Protein AF-A0A1E5NHT6-F1 (afdb_monomer_lite)

Radius of gyration: 25.32 Å; chains: 1; bounding box: 54×40×73 Å

Sequence (161 aa):
MKVTFDTALKGGLAKSGVYVYTAEDIGNFLIGNGLKQSDIYEKSAYKVSVAAVLGITANSDIVTLYVEPSLGYTANYDGKLSARATGVPTDPKVIHSLAWGAYTELYIRPTQDLEWYFEMDVNNGGTKQGYTDANDNFIGSGIPVYFETTTGITWYLPAFN

pLDDT: mean 70.21, std 15.38, range [33.72, 91.5]

Organism: NCBI:txid1287055

Foldseek 3Di:
DDKDKWWFDFWDDDDPPDTATVVGDPDDFDFDPPDGPVLFAPFIWMKIKDKDWDWDWDDDPFKIKIKIKMKMKMWTFRGWTDCSRVVDTDGDDIDIDIDIWMDMDMFGPPDVFKGKDWDKDAQPQPDPQADADPVRHGPTRPPRMDTDPDIDMGGHDDDDD

Structure (mmCIF, N/CA/C/O backbone):
data_AF-A0A1E5NHT6-F1
#
_entry.id   AF-A0A1E5NHT6-F1
#
loop_
_atom_site.group_PDB
_atom_site.id
_atom_site.type_symbol
_atom_site.label_atom_id
_atom_site.label_alt_id
_atom_site.label_comp_id
_atom_site.label_asym_id
_atom_site.label_entity_id
_atom_site.label_seq_id
_atom_site.pdbx_PDB_ins_code
_atom_site.Cartn_x
_atom_site.Cartn_y
_atom_site.Cartn_z
_atom_site.occupancy
_atom_site.B_iso_or_equiv
_atom_site.auth_seq_id
_atom_site.auth_comp_id
_atom_site.auth_asym_id
_atom_site.auth_atom_id
_atom_site.pdbx_PDB_model_num
ATOM 1 N N . MET A 1 1 ? 7.548 -7.330 5.738 1.00 74.00 1 MET A N 1
ATOM 2 C CA . MET A 1 1 ? 8.204 -6.580 4.641 1.00 74.00 1 MET A CA 1
ATOM 3 C C . MET A 1 1 ? 7.795 -7.212 3.325 1.00 74.00 1 MET A C 1
ATOM 5 O O . MET A 1 1 ? 7.949 -8.419 3.188 1.00 74.00 1 MET A O 1
ATOM 9 N N . LYS A 1 2 ? 7.248 -6.427 2.394 1.00 77.62 2 LYS A N 1
ATOM 10 C CA . LYS A 1 2 ? 6.887 -6.888 1.047 1.00 77.62 2 LYS A CA 1
ATOM 11 C C . LYS A 1 2 ? 7.841 -6.253 0.040 1.00 77.62 2 LYS A C 1
ATOM 13 O O . LYS A 1 2 ? 8.094 -5.055 0.125 1.00 77.62 2 LYS A O 1
ATOM 18 N N . VAL A 1 3 ? 8.374 -7.053 -0.878 1.00 82.19 3 VAL A N 1
ATOM 19 C CA . VAL A 1 3 ? 9.252 -6.594 -1.961 1.00 82.19 3 VAL A CA 1
ATOM 20 C C . VAL A 1 3 ? 8.695 -7.116 -3.275 1.00 82.19 3 VAL A C 1
ATOM 22 O O . VAL A 1 3 ? 8.370 -8.298 -3.371 1.00 82.19 3 VAL A O 1
ATOM 25 N N . THR A 1 4 ? 8.611 -6.241 -4.270 1.00 79.19 4 THR A N 1
ATOM 26 C CA . THR A 1 4 ? 8.261 -6.590 -5.646 1.00 79.19 4 THR A CA 1
ATOM 27 C C . THR A 1 4 ? 9.354 -6.073 -6.571 1.00 79.19 4 THR A C 1
ATOM 29 O O . THR A 1 4 ? 9.856 -4.961 -6.391 1.00 79.19 4 THR A O 1
ATOM 32 N N . PHE A 1 5 ? 9.732 -6.895 -7.544 1.00 76.56 5 PHE A N 1
ATOM 33 C CA . PHE A 1 5 ? 10.695 -6.547 -8.575 1.00 76.56 5 PHE A CA 1
ATOM 34 C C . PHE A 1 5 ? 10.136 -6.967 -9.927 1.00 76.56 5 PHE A C 1
ATOM 36 O O . PHE A 1 5 ? 9.972 -8.160 -10.180 1.00 76.56 5 PHE A O 1
ATOM 43 N N . ASP A 1 6 ? 9.894 -5.98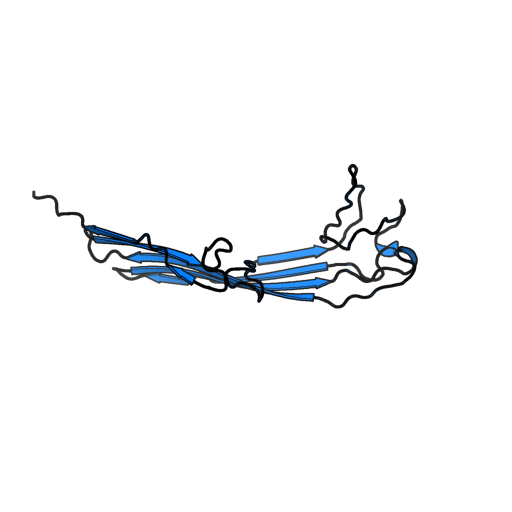6 -10.786 1.00 72.81 6 ASP A N 1
ATOM 44 C CA . ASP A 1 6 ? 9.426 -6.198 -12.146 1.00 72.81 6 ASP A CA 1
ATOM 45 C C . ASP A 1 6 ? 10.500 -5.720 -13.124 1.00 72.81 6 ASP A C 1
ATOM 47 O O . ASP A 1 6 ? 11.071 -4.637 -12.975 1.00 72.81 6 ASP A O 1
ATOM 51 N N . THR A 1 7 ? 10.781 -6.526 -14.145 1.00 68.00 7 THR A N 1
ATOM 52 C CA . THR A 1 7 ? 11.697 -6.165 -15.230 1.00 68.00 7 THR A CA 1
ATOM 53 C C . THR A 1 7 ? 11.154 -6.660 -16.561 1.00 68.00 7 THR A C 1
ATOM 55 O O . THR A 1 7 ? 10.433 -7.657 -16.621 1.00 68.00 7 THR A O 1
ATOM 58 N N . ALA A 1 8 ? 11.492 -5.966 -17.644 1.00 61.47 8 ALA A N 1
ATOM 59 C CA . ALA A 1 8 ? 11.104 -6.399 -18.979 1.00 61.47 8 ALA A CA 1
ATOM 60 C C . ALA A 1 8 ? 11.774 -7.746 -19.319 1.00 61.47 8 ALA A C 1
ATOM 62 O O . ALA A 1 8 ? 12.976 -7.898 -19.107 1.00 61.47 8 ALA A O 1
ATOM 63 N N . LEU A 1 9 ? 11.018 -8.712 -19.862 1.00 56.00 9 LEU A N 1
ATOM 64 C CA . LEU A 1 9 ? 11.556 -10.036 -20.228 1.00 56.00 9 LEU A CA 1
ATOM 65 C C . LEU A 1 9 ? 11.502 -10.357 -21.732 1.00 56.00 9 LEU A C 1
ATOM 67 O O . LEU A 1 9 ? 12.391 -11.058 -22.200 1.00 56.00 9 LEU A O 1
ATOM 71 N N . LYS A 1 10 ? 10.523 -9.847 -22.501 1.00 49.06 10 LYS A N 1
ATOM 72 C CA . LYS A 1 10 ? 10.428 -9.856 -23.988 1.00 49.06 10 LYS A CA 1
ATOM 73 C C . LYS A 1 10 ? 9.037 -9.340 -24.393 1.00 49.06 10 LYS A C 1
ATOM 75 O O . LYS A 1 10 ? 8.054 -9.761 -23.796 1.00 49.06 10 LYS A O 1
ATOM 80 N N . GLY A 1 11 ? 8.935 -8.462 -25.394 1.00 39.97 11 GLY A N 1
ATOM 81 C CA . GLY A 1 11 ? 7.645 -7.954 -25.892 1.00 39.97 11 GLY A CA 1
ATOM 82 C C . GLY A 1 11 ? 6.872 -9.000 -26.710 1.00 39.97 11 GLY A C 1
ATOM 83 O O . GLY A 1 11 ? 7.462 -9.683 -27.550 1.00 39.97 11 GLY A O 1
ATOM 84 N N . GLY A 1 12 ? 5.565 -9.134 -26.464 1.00 35.16 12 GLY A N 1
ATOM 85 C CA . GLY A 1 12 ? 4.635 -9.994 -27.207 1.00 35.16 12 GLY A CA 1
ATOM 86 C C . GLY A 1 12 ? 3.450 -9.204 -27.782 1.00 35.16 12 GLY A C 1
ATOM 87 O O . GLY A 1 12 ? 3.091 -8.155 -27.257 1.00 35.16 12 GLY A O 1
ATOM 88 N N . LEU A 1 13 ? 2.879 -9.694 -28.891 1.00 33.72 13 LEU A N 1
ATOM 89 C CA . LEU A 1 13 ? 1.821 -9.045 -29.684 1.00 33.72 13 LEU A CA 1
ATOM 90 C C . LEU A 1 13 ? 0.552 -8.729 -28.880 1.00 33.72 13 LEU A C 1
ATOM 92 O O . LEU A 1 13 ? 0.051 -9.596 -28.167 1.00 33.72 13 LEU A O 1
ATOM 96 N N . ALA A 1 14 ? -0.072 -7.584 -29.162 1.00 37.97 14 ALA A N 1
ATOM 97 C CA . ALA A 1 14 ? -1.470 -7.353 -28.827 1.00 37.97 14 ALA A CA 1
ATOM 98 C C . ALA A 1 14 ? -2.322 -7.174 -30.089 1.00 37.97 14 ALA A C 1
ATOM 100 O O . ALA A 1 14 ? -2.171 -6.220 -30.856 1.00 37.97 14 ALA A O 1
ATOM 101 N N . LYS A 1 15 ? -3.238 -8.120 -30.313 1.00 34.12 15 LYS A N 1
ATOM 102 C CA . LYS A 1 15 ? -4.343 -7.961 -31.264 1.00 34.12 15 LYS A CA 1
ATOM 103 C C . LYS A 1 15 ? -5.469 -7.184 -30.583 1.00 34.12 15 LYS A C 1
ATOM 105 O O . LYS A 1 15 ? -5.753 -7.411 -29.416 1.00 34.12 15 LYS A O 1
ATOM 110 N N . SER A 1 16 ? -6.120 -6.315 -31.354 1.00 36.66 16 SER A N 1
ATOM 111 C CA . SER A 1 16 ? -6.995 -5.231 -30.882 1.00 36.66 16 SER A CA 1
ATOM 112 C C . SER A 1 16 ? -6.248 -4.032 -30.276 1.00 36.66 16 SER A C 1
ATOM 114 O O . SER A 1 16 ? -6.678 -3.439 -29.295 1.00 36.66 16 SER A O 1
ATOM 116 N N . GLY A 1 17 ? -5.142 -3.648 -30.923 1.00 35.09 17 GLY A N 1
ATOM 117 C CA . GLY A 1 17 ? -4.723 -2.245 -31.039 1.00 35.09 17 GLY A CA 1
ATOM 118 C C . GLY A 1 17 ? -3.913 -1.623 -29.898 1.00 35.09 17 GLY A C 1
ATOM 119 O O . GLY A 1 17 ? -3.547 -0.463 -30.039 1.00 35.09 17 GLY A O 1
ATOM 120 N N . VAL A 1 18 ? -3.601 -2.346 -28.816 1.00 34.78 18 VAL A N 1
ATOM 121 C CA . VAL A 1 18 ? -2.882 -1.804 -27.640 1.00 34.78 18 VAL A CA 1
ATOM 122 C C . VAL A 1 18 ? -1.770 -2.755 -27.194 1.00 34.78 18 VAL A C 1
ATOM 124 O O . VAL A 1 18 ? -2.069 -3.789 -26.613 1.00 34.78 18 VAL A O 1
ATOM 127 N N . TYR A 1 19 ? -0.497 -2.426 -27.437 1.00 35.22 19 TYR A N 1
ATOM 128 C CA . TYR A 1 19 ? 0.651 -3.227 -26.977 1.00 35.22 19 TYR A CA 1
ATOM 129 C C . TYR A 1 19 ? 1.008 -2.887 -25.520 1.00 35.22 19 TYR A C 1
ATOM 131 O O . TYR A 1 19 ? 1.333 -1.742 -25.228 1.00 35.22 19 TYR A O 1
ATOM 139 N N . VAL A 1 20 ? 0.978 -3.876 -24.617 1.00 36.25 20 VAL A N 1
ATOM 140 C CA . VAL A 1 20 ? 1.332 -3.721 -23.192 1.00 36.25 20 VAL A CA 1
ATOM 141 C C . VAL A 1 20 ? 2.722 -4.301 -22.936 1.00 36.25 20 VAL A C 1
ATOM 143 O O . VAL A 1 20 ? 2.978 -5.478 -23.198 1.00 36.25 20 VAL A O 1
ATOM 146 N N . TYR A 1 21 ? 3.614 -3.471 -22.399 1.00 41.19 21 TYR A N 1
ATOM 147 C CA . TYR A 1 21 ? 4.838 -3.906 -21.734 1.00 41.19 21 TYR A CA 1
ATOM 148 C C . TYR A 1 21 ? 4.486 -4.234 -20.279 1.00 41.19 21 TYR A C 1
ATOM 150 O O . TYR A 1 21 ? 3.774 -3.483 -19.626 1.00 41.19 21 TYR A O 1
ATOM 158 N N . THR A 1 22 ? 4.982 -5.342 -19.745 1.00 41.31 22 THR A N 1
ATOM 159 C CA . THR A 1 22 ? 5.164 -5.491 -18.295 1.00 41.31 22 THR A CA 1
ATOM 160 C C . THR A 1 22 ? 6.670 -5.297 -18.078 1.00 41.31 22 THR A C 1
ATOM 162 O O . THR A 1 22 ? 7.433 -6.212 -18.380 1.00 41.31 22 THR A O 1
ATOM 165 N N . ALA A 1 23 ? 7.253 -4.148 -17.727 1.00 37.09 23 ALA A N 1
ATOM 166 C CA . ALA A 1 23 ? 6.819 -2.952 -17.004 1.00 37.09 23 ALA A CA 1
ATOM 167 C C . ALA A 1 23 ? 5.822 -2.038 -17.731 1.00 37.09 23 ALA A C 1
ATOM 169 O O . ALA A 1 23 ? 6.059 -1.653 -18.871 1.00 37.09 23 ALA A O 1
ATOM 170 N N . GLU A 1 24 ? 4.722 -1.714 -17.051 1.00 35.97 24 GLU A N 1
ATOM 171 C CA . GLU A 1 24 ? 3.610 -0.918 -17.573 1.00 35.97 24 GLU A CA 1
ATOM 172 C C . GLU A 1 24 ? 4.075 0.409 -18.190 1.00 35.97 24 GLU A C 1
ATOM 174 O O . GLU A 1 24 ? 4.660 1.254 -17.520 1.00 35.97 24 GLU A O 1
ATOM 179 N N . ASP A 1 25 ? 3.739 0.548 -19.472 1.00 37.47 25 ASP A N 1
ATOM 180 C CA . ASP A 1 25 ? 3.600 1.789 -20.235 1.00 37.47 25 ASP A CA 1
ATOM 181 C C . ASP A 1 25 ? 4.869 2.619 -20.505 1.00 37.47 25 ASP A C 1
ATOM 183 O O . ASP A 1 25 ? 5.049 3.741 -20.038 1.00 37.47 25 ASP A O 1
ATOM 187 N N . ILE A 1 26 ? 5.725 2.094 -21.385 1.00 40.22 26 ILE A N 1
ATOM 188 C CA . ILE A 1 26 ? 6.665 2.925 -22.145 1.00 40.22 26 ILE A CA 1
ATOM 189 C C . ILE A 1 26 ? 5.959 3.232 -23.465 1.00 40.22 26 ILE A C 1
ATOM 191 O O . ILE A 1 26 ? 5.890 2.386 -24.358 1.00 40.22 26 ILE A O 1
ATOM 195 N N . GLY A 1 27 ? 5.323 4.402 -23.506 1.00 41.38 27 GLY A N 1
ATOM 196 C CA . GLY A 1 27 ? 4.218 4.721 -24.409 1.00 41.38 27 GLY A CA 1
ATOM 197 C C . GLY A 1 27 ? 4.382 4.330 -25.884 1.00 41.38 27 GLY A C 1
ATOM 198 O O . GLY A 1 27 ? 5.455 4.437 -26.462 1.00 41.38 27 GLY A O 1
ATOM 199 N N . ASN A 1 28 ? 3.267 3.896 -26.487 1.00 42.62 28 ASN A N 1
ATOM 200 C CA . ASN A 1 28 ? 2.928 3.807 -27.921 1.00 42.62 28 ASN A CA 1
ATOM 201 C C . ASN A 1 28 ? 4.061 3.684 -28.971 1.00 42.62 28 ASN A C 1
ATOM 203 O O . ASN A 1 28 ? 3.970 4.255 -30.059 1.00 42.62 28 ASN A O 1
ATOM 207 N N . PHE A 1 29 ? 5.104 2.897 -28.712 1.00 49.91 29 PHE A N 1
ATOM 208 C CA . PHE A 1 29 ? 6.153 2.635 -29.696 1.00 49.91 29 PHE A CA 1
ATOM 209 C C . PHE A 1 29 ? 5.932 1.287 -30.403 1.00 49.91 29 PHE A C 1
ATOM 211 O O . PHE A 1 29 ? 5.884 0.235 -29.761 1.00 49.91 29 PHE A O 1
ATOM 218 N N . LEU A 1 30 ? 5.789 1.309 -31.735 1.00 49.53 30 LEU A N 1
ATOM 219 C CA . LEU A 1 30 ? 5.655 0.111 -32.575 1.00 49.53 30 LEU A CA 1
ATOM 220 C C . LEU A 1 30 ? 7.037 -0.518 -32.808 1.00 49.53 30 LEU A C 1
ATOM 222 O O . LEU A 1 30 ? 7.860 0.025 -33.541 1.00 49.53 30 LEU A O 1
ATOM 226 N N . ILE A 1 31 ? 7.290 -1.679 -32.205 1.00 55.84 31 ILE A N 1
ATOM 227 C CA . ILE A 1 31 ? 8.569 -2.393 -32.326 1.00 55.84 31 ILE A CA 1
ATOM 228 C C . ILE A 1 31 ? 8.515 -3.393 -33.491 1.00 55.84 31 ILE A C 1
ATOM 230 O O . ILE A 1 31 ? 7.576 -4.180 -33.614 1.00 55.84 31 ILE A O 1
ATOM 234 N N . GLY A 1 32 ? 9.546 -3.381 -34.345 1.00 51.16 32 GLY A N 1
ATOM 235 C CA . GLY A 1 32 ? 9.689 -4.314 -35.465 1.00 51.16 32 GLY A CA 1
ATOM 236 C C . GLY A 1 32 ? 9.745 -5.782 -35.020 1.00 51.16 32 GLY A C 1
ATOM 237 O O . GLY A 1 32 ? 10.414 -6.134 -34.046 1.00 51.16 32 GLY A O 1
ATOM 238 N N . ASN A 1 33 ? 9.047 -6.655 -35.748 1.00 46.81 33 ASN A N 1
ATOM 239 C CA . ASN A 1 33 ? 8.964 -8.079 -35.429 1.00 46.81 33 ASN A CA 1
ATOM 240 C C . ASN A 1 33 ? 10.359 -8.741 -35.515 1.00 46.81 33 ASN A C 1
ATOM 242 O O . ASN A 1 33 ? 11.035 -8.620 -36.536 1.00 46.81 33 ASN A O 1
ATOM 246 N N . GLY A 1 34 ? 10.792 -9.429 -34.450 1.00 53.56 34 GLY A N 1
ATOM 247 C CA . GLY A 1 34 ? 12.086 -10.132 -34.385 1.00 53.56 34 GLY A CA 1
ATOM 248 C C . GLY A 1 34 ? 13.201 -9.450 -33.578 1.00 53.56 34 GLY A C 1
ATOM 249 O O . GLY A 1 34 ? 14.278 -10.032 -33.449 1.00 53.56 34 GLY A O 1
ATOM 250 N N . LEU A 1 35 ? 12.963 -8.269 -33.000 1.00 59.72 35 LEU A N 1
ATOM 251 C CA . LEU A 1 35 ? 13.924 -7.607 -32.109 1.00 59.72 35 LEU A CA 1
ATOM 252 C C . LEU A 1 35 ? 13.971 -8.295 -30.732 1.00 59.72 35 LEU A C 1
ATOM 254 O O . LEU A 1 35 ? 12.941 -8.562 -30.109 1.00 59.72 35 LEU A O 1
ATOM 258 N N . LYS A 1 36 ? 15.179 -8.608 -30.251 1.00 62.41 36 LYS A N 1
ATOM 259 C CA . LYS A 1 36 ? 15.424 -9.105 -28.889 1.00 62.41 36 LYS A CA 1
ATOM 260 C C . LYS A 1 36 ? 15.418 -7.936 -27.905 1.00 62.41 36 LYS A C 1
ATOM 262 O O . LYS A 1 36 ? 15.611 -6.790 -28.294 1.00 62.41 36 LYS A O 1
ATOM 267 N N . GLN A 1 37 ? 15.281 -8.215 -26.609 1.00 62.97 37 GLN A N 1
ATOM 268 C CA . GLN A 1 37 ? 15.372 -7.176 -25.574 1.00 62.97 37 GLN A CA 1
ATOM 269 C C . GLN A 1 37 ? 16.663 -6.352 -25.682 1.00 62.97 37 GLN A C 1
ATOM 271 O O . GLN A 1 37 ? 16.599 -5.137 -25.574 1.00 62.97 37 GLN A O 1
ATOM 276 N N . SER A 1 38 ? 17.800 -6.989 -25.978 1.00 65.69 38 SER A N 1
ATOM 277 C CA . SER A 1 38 ? 19.089 -6.321 -26.214 1.00 65.69 38 SER A CA 1
ATOM 278 C C . SER A 1 38 ? 19.124 -5.449 -27.473 1.00 65.69 38 SER A C 1
ATOM 280 O O . SER A 1 38 ? 20.003 -4.607 -27.610 1.00 65.69 38 SER A O 1
ATOM 282 N N . ASP A 1 39 ? 18.206 -5.667 -28.418 1.00 68.38 39 ASP A N 1
ATOM 283 C CA . ASP A 1 39 ? 18.046 -4.802 -29.586 1.00 68.38 39 ASP A CA 1
ATOM 284 C C . ASP A 1 39 ? 17.163 -3.583 -29.263 1.00 68.38 39 ASP A C 1
ATOM 286 O O . ASP A 1 39 ? 17.243 -2.580 -29.968 1.00 68.38 39 ASP A O 1
ATOM 290 N N . ILE A 1 40 ? 16.337 -3.659 -28.211 1.00 69.44 40 ILE A N 1
ATOM 291 C CA . ILE A 1 40 ? 15.374 -2.622 -27.806 1.00 69.44 40 ILE A CA 1
ATOM 292 C C . ILE A 1 40 ? 15.955 -1.728 -26.706 1.00 69.44 40 ILE A C 1
ATOM 294 O O . ILE A 1 40 ? 15.867 -0.508 -26.793 1.00 69.44 40 ILE A O 1
ATOM 298 N N . TYR A 1 41 ? 16.577 -2.336 -25.697 1.00 70.88 41 TYR A N 1
ATOM 299 C CA . TYR A 1 41 ? 17.141 -1.666 -24.535 1.00 70.88 41 TYR A CA 1
ATOM 300 C C . TYR A 1 41 ? 18.658 -1.836 -24.491 1.00 70.88 41 TYR A C 1
ATOM 302 O O . TYR A 1 41 ? 19.167 -2.955 -24.463 1.00 70.88 41 TYR A O 1
ATOM 310 N N . GLU A 1 42 ? 19.372 -0.716 -24.391 1.00 77.69 42 GLU A N 1
ATOM 311 C CA . GLU A 1 42 ? 20.769 -0.704 -23.941 1.00 77.69 42 GLU A CA 1
ATOM 312 C C . GLU A 1 42 ? 20.856 -0.948 -22.429 1.00 77.69 42 GLU A C 1
ATOM 314 O O . GLU A 1 42 ? 21.815 -1.541 -21.937 1.00 77.69 42 GLU A O 1
ATOM 319 N N . LYS A 1 43 ? 19.823 -0.522 -21.690 1.00 78.94 43 LYS A N 1
ATOM 320 C CA . LYS A 1 43 ? 19.636 -0.813 -20.267 1.00 78.94 43 LYS A CA 1
ATOM 321 C C . LYS A 1 43 ? 18.168 -1.120 -20.003 1.00 78.94 43 LYS A C 1
ATOM 323 O O . LYS A 1 43 ? 17.307 -0.309 -20.332 1.00 78.94 43 LYS A O 1
ATOM 328 N N . SER A 1 44 ? 17.883 -2.279 -19.418 1.00 76.56 44 SER A N 1
ATOM 329 C CA . SER A 1 44 ? 16.509 -2.742 -19.207 1.00 76.56 44 SER A CA 1
ATOM 330 C C . SER A 1 44 ? 15.723 -1.856 -18.244 1.00 76.56 44 SER A C 1
ATOM 332 O O . SER A 1 44 ? 16.259 -1.388 -17.236 1.00 76.56 44 SER A O 1
ATOM 334 N N . ALA A 1 45 ? 14.435 -1.693 -18.543 1.00 76.44 45 ALA A N 1
ATOM 335 C CA . ALA A 1 45 ? 13.470 -1.112 -17.625 1.00 76.44 45 ALA A CA 1
ATOM 336 C C . ALA A 1 45 ? 13.291 -1.989 -16.375 1.00 76.44 45 ALA A C 1
ATOM 338 O O . ALA A 1 45 ? 13.363 -3.227 -16.444 1.00 76.44 45 ALA A O 1
ATOM 339 N N . TYR A 1 46 ? 13.051 -1.345 -15.237 1.00 74.75 46 TYR A N 1
ATOM 340 C CA . TYR A 1 46 ? 12.746 -2.014 -13.980 1.00 74.75 46 TYR A CA 1
ATOM 341 C C . TYR A 1 46 ? 11.838 -1.167 -13.092 1.00 74.75 46 TYR A C 1
ATOM 343 O O . TYR A 1 46 ? 11.918 0.060 -13.079 1.00 74.75 46 TYR A O 1
ATOM 351 N N . LYS A 1 47 ? 11.055 -1.850 -12.262 1.00 82.44 47 LYS A N 1
ATOM 352 C CA . LYS A 1 47 ? 10.299 -1.266 -11.159 1.00 82.44 47 LYS A CA 1
ATOM 353 C C . LYS A 1 47 ? 10.601 -2.063 -9.901 1.00 82.44 47 LYS A C 1
ATOM 355 O O . LYS A 1 47 ? 10.389 -3.273 -9.856 1.00 82.44 47 LYS A O 1
ATOM 360 N N . VAL A 1 48 ? 11.133 -1.388 -8.889 1.00 81.75 48 VAL A N 1
ATOM 361 C CA . VAL A 1 48 ? 11.407 -1.989 -7.580 1.00 81.75 48 VAL A CA 1
ATOM 362 C C . VAL A 1 48 ? 10.546 -1.297 -6.550 1.00 81.75 48 VAL A C 1
ATOM 364 O O . VAL A 1 48 ? 10.651 -0.083 -6.383 1.00 81.75 48 VAL A O 1
ATOM 367 N N . SER A 1 49 ? 9.734 -2.070 -5.841 1.00 84.81 49 SER A N 1
ATOM 368 C CA . SER A 1 49 ? 8.892 -1.574 -4.759 1.00 84.81 49 SER A CA 1
ATOM 369 C C . SER A 1 49 ? 9.196 -2.330 -3.474 1.00 84.81 49 SER A C 1
ATOM 371 O O . SER A 1 49 ? 9.254 -3.559 -3.457 1.00 84.81 49 SER A O 1
ATOM 373 N N . VAL A 1 50 ? 9.361 -1.595 -2.379 1.00 89.56 50 VAL A N 1
ATOM 374 C CA . VAL A 1 50 ? 9.489 -2.142 -1.027 1.00 89.56 50 VAL A CA 1
ATOM 375 C C . VAL A 1 50 ? 8.447 -1.496 -0.134 1.00 89.56 50 VAL A C 1
ATOM 377 O O . VAL A 1 50 ? 8.229 -0.294 -0.216 1.00 89.56 50 VAL A O 1
ATOM 380 N N . ALA A 1 51 ? 7.811 -2.287 0.722 1.00 88.50 51 ALA A N 1
ATOM 381 C CA . ALA A 1 51 ? 6.914 -1.794 1.752 1.00 88.50 51 ALA A CA 1
ATOM 382 C C . ALA A 1 51 ? 7.249 -2.418 3.109 1.00 88.50 51 ALA A C 1
ATOM 384 O O . ALA A 1 51 ? 7.339 -3.647 3.261 1.00 88.50 51 ALA A O 1
ATOM 385 N N . ALA A 1 52 ? 7.420 -1.553 4.102 1.00 88.50 52 ALA A N 1
ATOM 386 C CA . ALA A 1 52 ? 7.424 -1.913 5.507 1.00 88.50 52 ALA A CA 1
ATOM 387 C C . ALA A 1 52 ? 5.995 -1.784 6.037 1.00 88.50 52 ALA A C 1
ATOM 389 O O . ALA A 1 52 ? 5.335 -0.783 5.786 1.00 88.50 52 ALA A O 1
ATOM 390 N N . VAL A 1 53 ? 5.533 -2.807 6.749 1.00 88.06 53 VAL A N 1
ATOM 391 C CA . VAL A 1 53 ? 4.253 -2.824 7.464 1.00 88.06 53 VAL A CA 1
ATOM 392 C C . VAL A 1 53 ? 4.577 -3.295 8.870 1.00 88.06 53 VAL A C 1
ATOM 394 O O . VAL A 1 53 ? 5.331 -4.263 9.020 1.00 88.06 53 VAL A O 1
ATOM 397 N N . LEU A 1 54 ? 4.064 -2.596 9.873 1.00 86.56 54 LEU A N 1
ATOM 398 C CA . LEU A 1 54 ? 4.286 -2.913 11.275 1.00 86.56 54 LEU A CA 1
ATOM 399 C C . LEU A 1 54 ? 2.935 -3.126 11.946 1.00 86.56 54 LEU A C 1
ATOM 401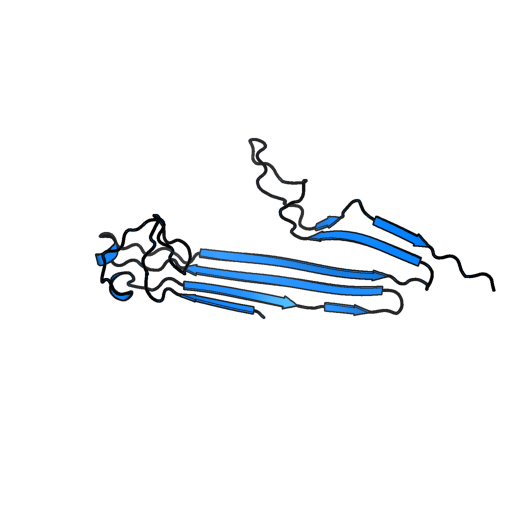 O O . LEU A 1 54 ? 2.193 -2.170 12.091 1.00 86.56 54 LEU A O 1
ATOM 405 N N . GLY A 1 55 ? 2.641 -4.351 12.377 1.00 87.88 55 GLY A N 1
ATOM 406 C CA . GLY A 1 55 ? 1.496 -4.617 13.245 1.00 87.88 55 GLY A CA 1
ATOM 407 C C . GLY A 1 55 ? 1.849 -4.271 14.689 1.00 87.88 55 GLY A C 1
ATOM 408 O O . GLY A 1 55 ? 2.811 -4.812 15.237 1.00 87.88 55 GLY A O 1
ATOM 409 N N . ILE A 1 56 ? 1.093 -3.366 15.300 1.00 87.94 56 ILE A N 1
ATOM 410 C CA . ILE A 1 56 ? 1.219 -2.989 16.709 1.00 87.94 56 ILE A CA 1
ATOM 411 C C . ILE A 1 56 ? -0.101 -3.325 17.384 1.00 87.94 56 ILE A C 1
ATOM 413 O O . ILE A 1 56 ? -1.164 -2.919 16.924 1.00 87.94 56 ILE A O 1
ATOM 417 N N . THR A 1 57 ? -0.039 -4.049 18.496 1.00 90.50 57 THR A N 1
ATOM 418 C CA . THR A 1 57 ? -1.219 -4.346 19.307 1.00 90.50 57 THR A CA 1
ATOM 419 C C . THR A 1 57 ? -0.989 -3.883 20.734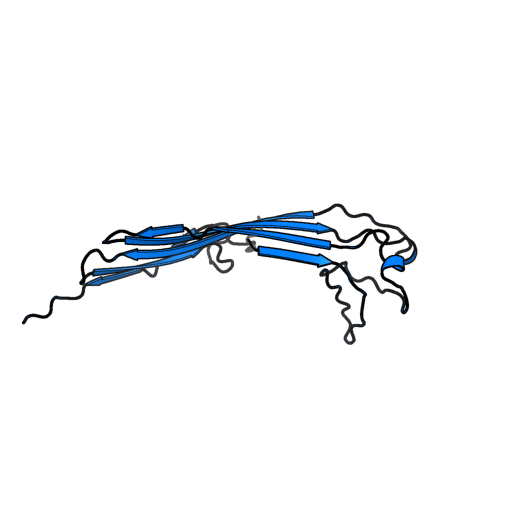 1.00 90.50 57 THR A C 1
ATOM 421 O O . THR A 1 57 ? 0.027 -4.217 21.343 1.00 90.50 57 THR A O 1
ATOM 424 N N . ALA A 1 58 ? -1.943 -3.141 21.278 1.00 87.56 58 ALA A N 1
ATOM 425 C CA . ALA A 1 58 ? -2.013 -2.794 22.686 1.00 87.56 58 ALA A CA 1
ATOM 426 C C . ALA A 1 58 ? -3.299 -3.381 23.267 1.00 87.56 58 ALA A C 1
ATOM 428 O O . ALA A 1 58 ? -4.369 -3.233 22.688 1.00 87.56 58 ALA A O 1
ATOM 429 N N . ASN A 1 59 ? -3.194 -4.061 24.406 1.00 87.19 59 ASN A N 1
ATOM 430 C CA . ASN A 1 59 ? -4.334 -4.672 25.080 1.00 87.19 59 ASN A CA 1
ATOM 431 C C . ASN A 1 59 ? -4.357 -4.255 26.547 1.00 87.19 59 ASN A C 1
ATOM 433 O O . ASN A 1 59 ? -3.321 -4.201 27.207 1.00 87.19 59 ASN A O 1
ATOM 437 N N . SER A 1 60 ? -5.558 -4.017 27.044 1.00 85.69 60 SER A N 1
ATOM 438 C CA . SER A 1 60 ? -5.910 -3.902 28.452 1.00 85.69 60 SER A CA 1
ATOM 439 C C . SER A 1 60 ? -7.231 -4.634 28.684 1.00 85.69 60 SER A C 1
ATOM 441 O O . SER A 1 60 ? -7.885 -5.053 27.728 1.00 85.69 60 SER A O 1
ATOM 443 N N . ASP A 1 61 ? -7.654 -4.735 29.940 1.00 82.31 61 ASP A N 1
ATOM 444 C CA . ASP A 1 61 ? -8.925 -5.372 30.309 1.00 82.31 61 ASP A CA 1
ATOM 445 C C . ASP A 1 61 ? -10.146 -4.697 29.658 1.00 82.31 61 ASP A C 1
ATOM 447 O O . ASP A 1 61 ? -11.189 -5.323 29.492 1.00 82.31 61 ASP A O 1
ATOM 451 N N . ILE A 1 62 ? -10.005 -3.428 29.262 1.00 82.75 62 ILE A N 1
ATOM 452 C CA . ILE A 1 62 ? -11.083 -2.603 28.708 1.00 82.75 62 ILE A CA 1
ATOM 453 C C . ILE A 1 62 ? -10.853 -2.273 27.232 1.00 82.75 62 ILE A C 1
ATOM 455 O O . ILE A 1 62 ? -11.813 -2.118 26.490 1.00 82.75 62 ILE A O 1
ATOM 459 N N . VAL A 1 63 ? -9.609 -2.146 26.776 1.00 82.75 63 VAL A N 1
ATOM 460 C CA . VAL A 1 63 ? -9.290 -1.638 25.434 1.00 82.75 63 VAL A CA 1
ATOM 461 C C . VAL A 1 63 ? -8.325 -2.568 24.720 1.00 82.75 63 VAL A C 1
ATOM 463 O O . VAL A 1 63 ? -7.237 -2.822 25.233 1.00 82.75 63 VAL A O 1
ATOM 466 N N . THR A 1 64 ? -8.681 -2.982 23.508 1.00 85.81 64 THR A N 1
ATOM 467 C CA . THR A 1 64 ? -7.767 -3.593 22.539 1.00 85.81 64 THR A CA 1
ATOM 468 C C . THR A 1 64 ? -7.620 -2.656 21.349 1.00 85.81 64 THR A C 1
ATOM 470 O O . THR A 1 64 ? -8.607 -2.311 20.714 1.00 85.81 64 THR A O 1
ATOM 473 N N . LEU A 1 65 ? -6.393 -2.258 21.033 1.00 84.88 65 LEU A N 1
ATOM 474 C CA . LEU A 1 65 ? -6.040 -1.461 19.864 1.00 84.88 65 LEU A CA 1
ATOM 475 C C . LEU A 1 65 ? -5.090 -2.274 18.988 1.00 84.88 65 LEU A C 1
ATOM 477 O O . LEU A 1 65 ? -4.039 -2.710 19.454 1.00 84.88 65 LEU A O 1
ATOM 481 N N . TYR A 1 66 ? -5.438 -2.429 17.721 1.00 86.50 66 TYR A N 1
ATOM 482 C CA . TYR A 1 66 ? -4.579 -2.943 16.666 1.00 86.50 66 TYR A CA 1
ATOM 483 C C . TYR A 1 66 ? -4.306 -1.822 15.667 1.00 86.50 66 TYR A C 1
ATOM 485 O O . TYR A 1 66 ? -5.242 -1.148 15.255 1.00 86.50 66 TYR A O 1
ATOM 493 N N . VAL A 1 67 ? -3.054 -1.605 15.269 1.00 85.12 67 VAL A N 1
ATOM 494 C CA . VAL A 1 67 ? -2.712 -0.689 14.172 1.00 85.12 67 VAL A CA 1
ATOM 495 C C . VAL A 1 67 ? -1.678 -1.305 13.238 1.00 85.12 67 VAL A C 1
ATOM 497 O O . VAL A 1 67 ? -0.753 -1.981 13.685 1.00 85.12 67 VAL A O 1
ATOM 500 N N . GLU A 1 68 ? -1.794 -1.013 11.947 1.00 86.81 68 GLU A N 1
ATOM 501 C CA . GLU A 1 68 ? -0.848 -1.394 10.899 1.00 86.81 68 GLU A CA 1
ATOM 502 C C . GLU A 1 68 ? -0.404 -0.175 10.082 1.00 86.81 68 GLU A C 1
ATOM 504 O O . GLU A 1 68 ? -0.874 0.041 8.959 1.00 86.81 68 GLU A O 1
ATOM 509 N N . PRO A 1 69 ? 0.505 0.664 10.603 1.00 85.81 69 PRO A N 1
ATOM 510 C CA . PRO A 1 69 ? 1.201 1.628 9.768 1.00 85.81 69 PRO A CA 1
ATOM 511 C C . PRO A 1 69 ? 2.048 0.926 8.701 1.00 85.81 69 PRO A C 1
ATOM 513 O O . PRO A 1 69 ? 2.706 -0.093 8.938 1.00 85.81 69 PRO A O 1
ATOM 516 N N . SER A 1 70 ? 2.083 1.533 7.521 1.00 85.31 70 SER A N 1
ATOM 517 C CA . SER A 1 70 ? 2.865 1.085 6.381 1.00 85.31 70 SER A CA 1
ATOM 518 C C . SER A 1 70 ? 3.555 2.246 5.674 1.00 85.31 70 SER A C 1
ATOM 520 O O . SER A 1 70 ? 3.007 3.343 5.547 1.00 85.31 70 SER A O 1
ATOM 522 N N . LEU A 1 71 ? 4.772 1.986 5.201 1.00 90.12 71 LEU A N 1
ATOM 523 C CA . LEU A 1 71 ? 5.564 2.909 4.398 1.00 90.12 71 LEU A CA 1
ATOM 524 C C . LEU A 1 71 ? 6.156 2.153 3.211 1.00 90.12 71 LEU A C 1
ATOM 526 O O . LEU A 1 71 ? 6.870 1.162 3.378 1.00 90.12 71 LEU A O 1
ATOM 530 N N . GLY A 1 72 ? 5.839 2.623 2.013 1.00 88.69 72 GLY A N 1
ATOM 531 C CA . GLY A 1 72 ? 6.258 2.068 0.741 1.00 88.69 72 GLY A CA 1
ATOM 532 C C . GLY A 1 72 ? 7.168 3.018 -0.025 1.00 88.69 72 GLY A C 1
ATOM 533 O O . GLY A 1 72 ? 6.938 4.222 -0.058 1.00 88.69 72 GLY A O 1
ATOM 534 N N . TYR A 1 73 ? 8.175 2.470 -0.690 1.00 91.50 73 TYR A N 1
ATOM 535 C CA . TYR A 1 73 ? 9.047 3.180 -1.615 1.00 91.50 73 TYR A CA 1
ATOM 536 C C . TYR A 1 73 ? 9.084 2.444 -2.949 1.00 91.50 73 TYR A C 1
ATOM 538 O O . TYR A 1 73 ? 9.209 1.219 -2.978 1.00 91.50 73 TYR A O 1
ATOM 546 N N . THR A 1 74 ? 8.996 3.191 -4.047 1.00 86.94 74 THR A N 1
ATOM 547 C CA . THR A 1 74 ? 9.132 2.659 -5.404 1.00 86.94 74 THR A CA 1
ATOM 548 C C . THR A 1 74 ? 10.180 3.440 -6.184 1.00 86.94 74 THR A C 1
ATOM 550 O O . THR A 1 74 ? 10.163 4.670 -6.200 1.00 86.94 74 THR A O 1
ATOM 553 N N . ALA A 1 75 ? 11.072 2.713 -6.853 1.00 86.88 75 ALA A N 1
ATOM 554 C CA . ALA A 1 75 ? 11.971 3.234 -7.871 1.00 86.88 75 ALA A CA 1
ATOM 555 C C . ALA A 1 75 ? 11.571 2.646 -9.228 1.00 86.88 75 ALA A C 1
ATOM 557 O O . ALA A 1 75 ? 11.621 1.427 -9.410 1.00 86.88 75 ALA A O 1
ATOM 558 N N . ASN A 1 76 ? 11.179 3.508 -10.163 1.00 83.00 76 ASN A N 1
ATOM 559 C CA . ASN A 1 76 ? 10.807 3.136 -11.523 1.00 83.00 76 ASN A CA 1
ATOM 560 C C . ASN A 1 76 ? 11.828 3.685 -12.521 1.00 83.00 76 ASN A C 1
ATOM 562 O O . ASN A 1 76 ? 12.192 4.858 -12.462 1.00 83.00 76 ASN A O 1
ATOM 566 N N . TYR A 1 77 ? 12.291 2.843 -13.432 1.00 81.38 77 TYR A N 1
ATOM 567 C CA . TYR A 1 77 ? 13.185 3.221 -14.514 1.00 81.38 77 TYR A CA 1
ATOM 568 C C . TYR A 1 77 ? 12.666 2.629 -15.815 1.00 81.38 77 TYR A C 1
ATOM 570 O O . TYR A 1 77 ? 12.620 1.410 -15.964 1.00 81.38 77 TYR A O 1
ATOM 578 N N . ASP A 1 78 ? 12.363 3.493 -16.776 1.00 72.56 78 ASP A N 1
ATOM 579 C CA . ASP A 1 78 ? 11.759 3.100 -18.054 1.00 72.56 78 ASP A CA 1
ATOM 580 C C . ASP A 1 78 ? 12.776 2.503 -19.042 1.00 72.56 78 ASP A C 1
ATOM 582 O O . ASP A 1 78 ? 12.457 2.215 -20.190 1.00 72.56 78 ASP A O 1
ATOM 586 N N . GLY A 1 79 ? 14.017 2.267 -18.612 1.00 74.12 79 GLY A N 1
ATOM 587 C CA . GLY A 1 79 ? 15.043 1.702 -19.479 1.00 74.12 79 GLY A CA 1
ATOM 588 C C . GLY A 1 79 ? 15.658 2.736 -20.421 1.00 74.12 79 GLY A C 1
ATOM 589 O O . GLY A 1 79 ? 15.068 3.765 -20.738 1.00 74.12 79 GLY A O 1
ATOM 590 N N . LYS A 1 80 ? 16.868 2.443 -20.899 1.00 80.31 80 LYS A N 1
ATOM 591 C CA . LYS A 1 80 ? 17.509 3.208 -21.969 1.00 80.31 80 LYS A CA 1
ATOM 592 C C . LYS A 1 80 ? 17.196 2.547 -23.300 1.00 80.31 80 LYS A C 1
ATOM 594 O O . LYS A 1 80 ? 17.668 1.431 -23.544 1.00 80.31 80 LYS A O 1
ATOM 599 N N . LEU A 1 81 ? 16.428 3.222 -24.149 1.00 74.12 81 LEU A N 1
ATOM 600 C CA . LEU A 1 81 ? 16.097 2.714 -25.477 1.00 74.12 81 LEU A CA 1
ATOM 601 C C . LEU A 1 81 ? 17.313 2.811 -26.400 1.00 74.12 81 LEU A C 1
ATOM 603 O O . LEU A 1 81 ? 18.055 3.796 -26.383 1.00 74.12 81 LEU A O 1
ATOM 607 N N . SER A 1 82 ? 17.523 1.771 -27.201 1.00 72.81 82 SER A N 1
ATOM 608 C CA . SER A 1 82 ? 18.613 1.733 -28.167 1.00 72.81 82 SER A CA 1
ATOM 609 C C . SER A 1 82 ? 18.305 2.641 -29.359 1.00 72.81 82 SER A C 1
ATOM 611 O O . SER A 1 82 ? 17.161 2.750 -29.813 1.00 72.81 82 SER A O 1
ATOM 613 N N . ALA A 1 83 ? 19.345 3.224 -29.958 1.00 69.12 83 ALA A N 1
ATOM 614 C CA . ALA A 1 83 ? 19.200 3.960 -31.217 1.00 69.12 83 ALA A CA 1
ATOM 615 C C . ALA A 1 83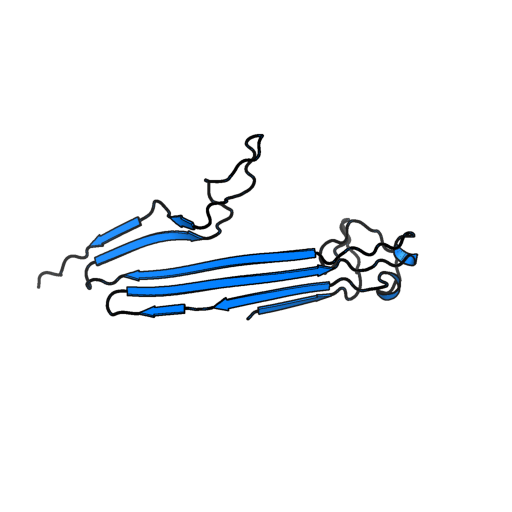 ? 18.632 3.080 -32.353 1.00 69.12 83 ALA A C 1
ATOM 617 O O . ALA A 1 83 ? 18.021 3.586 -33.290 1.00 69.12 83 ALA A O 1
ATOM 618 N N . ARG A 1 84 ? 18.800 1.753 -32.264 1.00 64.25 84 ARG A N 1
ATOM 619 C CA . ARG A 1 84 ? 18.246 0.785 -33.219 1.00 64.25 84 ARG A CA 1
ATOM 620 C C . ARG A 1 84 ? 16.732 0.614 -33.070 1.00 64.25 84 ARG A C 1
ATOM 622 O O . ARG A 1 84 ? 16.076 0.273 -34.049 1.00 64.25 84 ARG A O 1
ATOM 629 N N . ALA A 1 85 ? 16.194 0.841 -31.876 1.00 61.91 85 ALA A N 1
ATOM 630 C CA . ALA A 1 85 ? 14.766 0.784 -31.614 1.00 61.91 85 ALA A CA 1
ATOM 631 C C . ALA A 1 85 ? 14.069 2.071 -32.060 1.00 61.91 85 ALA A C 1
ATOM 633 O O . ALA A 1 85 ? 13.092 1.990 -32.791 1.00 61.91 85 ALA A O 1
ATOM 634 N N . THR A 1 86 ? 14.585 3.241 -31.672 1.00 63.50 86 THR A N 1
ATOM 635 C CA . THR A 1 86 ? 13.866 4.526 -31.778 1.00 63.50 86 THR A CA 1
ATOM 636 C C . THR A 1 86 ? 14.519 5.561 -32.696 1.00 63.50 86 THR A C 1
ATOM 638 O O . THR A 1 86 ? 13.968 6.644 -32.878 1.00 63.50 86 THR A O 1
ATOM 641 N N . GLY A 1 87 ? 15.706 5.292 -33.251 1.00 63.88 87 GLY A N 1
ATOM 642 C CA . GLY A 1 87 ? 16.493 6.251 -34.044 1.00 63.88 87 GLY A CA 1
ATOM 643 C C . GLY A 1 87 ? 17.171 7.355 -33.218 1.00 63.88 87 GLY A C 1
ATOM 644 O O . GLY A 1 87 ? 18.194 7.892 -33.635 1.00 63.88 87 GLY A O 1
ATOM 645 N N . VAL A 1 88 ? 16.648 7.654 -32.026 1.00 65.19 88 VAL A N 1
ATOM 646 C CA . VAL A 1 88 ? 17.207 8.596 -31.050 1.00 65.19 88 VAL A CA 1
ATOM 647 C C . VAL A 1 88 ? 17.240 7.905 -29.683 1.00 65.19 88 VAL A C 1
ATOM 649 O O . VAL A 1 88 ? 16.172 7.635 -29.127 1.00 65.19 88 VAL A O 1
ATOM 652 N N . PRO A 1 89 ? 18.424 7.587 -29.132 1.00 65.38 89 PRO A N 1
ATOM 653 C CA . PRO A 1 89 ? 18.513 6.953 -27.824 1.00 65.38 89 PRO A CA 1
ATOM 654 C C . PRO A 1 89 ? 18.034 7.920 -26.735 1.00 65.38 89 PRO A C 1
ATOM 656 O O . PRO A 1 89 ? 18.484 9.065 -26.664 1.00 65.38 89 PRO A O 1
ATOM 659 N N . THR A 1 90 ? 17.133 7.450 -25.875 1.00 70.31 90 THR A N 1
ATOM 660 C CA . THR A 1 90 ? 16.654 8.171 -24.690 1.00 70.31 90 THR A CA 1
ATOM 661 C C . THR A 1 90 ? 17.119 7.442 -23.436 1.00 70.31 90 THR A C 1
ATOM 663 O O . THR A 1 90 ? 17.037 6.218 -23.358 1.00 70.31 90 THR A O 1
ATOM 666 N N . ASP A 1 91 ? 17.627 8.195 -22.458 1.00 81.56 91 ASP A N 1
ATOM 667 C CA . ASP A 1 91 ? 18.000 7.679 -21.136 1.00 81.56 91 ASP A CA 1
ATOM 668 C C . ASP A 1 91 ? 17.234 8.471 -20.063 1.00 81.56 91 ASP A C 1
ATOM 670 O O . ASP A 1 91 ? 17.683 9.543 -19.640 1.00 81.56 91 ASP A O 1
ATOM 674 N N . PRO A 1 92 ? 16.017 8.026 -19.702 1.00 78.56 92 PRO A N 1
ATOM 675 C CA . PRO A 1 92 ? 15.208 8.695 -18.693 1.00 78.56 92 PRO A CA 1
ATOM 676 C C . PRO A 1 92 ? 15.872 8.590 -17.314 1.00 78.56 92 PRO A C 1
ATOM 678 O O . PRO A 1 92 ? 16.694 7.722 -17.058 1.00 78.56 92 PRO A O 1
ATOM 681 N N . LYS A 1 93 ? 15.535 9.476 -16.377 1.00 87.19 93 LYS A N 1
ATOM 682 C CA . LYS A 1 93 ? 16.005 9.327 -14.989 1.00 87.19 93 LYS A CA 1
ATOM 683 C C . LYS A 1 93 ? 15.137 8.315 -14.244 1.00 87.19 93 LYS A C 1
ATOM 685 O O . LYS A 1 93 ? 13.987 8.094 -14.606 1.00 87.19 93 LYS A O 1
ATOM 690 N N . VAL A 1 94 ? 15.678 7.738 -13.172 1.00 84.06 94 VAL A N 1
ATOM 691 C CA . VAL A 1 94 ? 14.877 6.937 -12.238 1.00 84.06 94 VAL A CA 1
ATOM 692 C C . VAL A 1 94 ? 13.874 7.857 -11.540 1.00 84.06 94 VAL A C 1
ATOM 694 O O . VAL A 1 94 ? 14.253 8.892 -10.992 1.00 84.06 94 VAL A O 1
ATOM 697 N N . ILE A 1 95 ? 12.602 7.476 -11.569 1.00 82.50 95 ILE A N 1
ATOM 698 C CA . ILE A 1 95 ? 11.516 8.144 -10.859 1.00 82.50 95 ILE A CA 1
ATOM 699 C C . ILE A 1 95 ? 11.367 7.483 -9.491 1.00 82.50 95 ILE A C 1
ATOM 701 O O . ILE A 1 95 ? 11.334 6.257 -9.374 1.00 82.50 95 ILE A O 1
ATOM 705 N N . HIS A 1 96 ? 11.277 8.306 -8.450 1.00 89.88 96 HIS A N 1
ATOM 706 C CA . HIS A 1 96 ? 11.153 7.862 -7.068 1.00 89.88 96 HIS A CA 1
ATOM 707 C C . HIS A 1 96 ? 9.799 8.281 -6.501 1.00 89.88 96 HIS A C 1
ATOM 709 O O . HIS A 1 96 ? 9.383 9.428 -6.668 1.00 89.88 96 HIS A O 1
ATOM 715 N N . SER A 1 97 ? 9.121 7.367 -5.811 1.00 82.19 97 SER A N 1
ATOM 716 C CA . SER A 1 97 ? 7.813 7.626 -5.205 1.00 82.19 97 SER A CA 1
ATOM 717 C C . SER A 1 97 ? 7.724 7.019 -3.810 1.00 82.19 97 SER A C 1
ATOM 719 O O . SER A 1 97 ? 8.243 5.929 -3.564 1.00 82.19 97 SER A O 1
ATOM 721 N N . LEU A 1 98 ? 7.048 7.730 -2.907 1.00 87.06 98 LEU A N 1
ATOM 722 C CA . LEU A 1 98 ? 6.759 7.292 -1.546 1.00 87.06 98 LEU A CA 1
ATOM 723 C C . LEU A 1 98 ? 5.248 7.093 -1.399 1.00 87.06 98 LEU A C 1
ATOM 725 O O . LEU A 1 98 ? 4.468 7.920 -1.863 1.00 87.06 98 LEU A O 1
ATOM 729 N N . ALA A 1 99 ? 4.850 6.012 -0.745 1.00 80.19 99 ALA A N 1
ATOM 730 C CA . ALA A 1 99 ? 3.474 5.721 -0.372 1.00 80.19 99 ALA A CA 1
ATOM 731 C C . ALA A 1 99 ? 3.415 5.430 1.125 1.00 80.19 99 ALA A C 1
ATOM 733 O O . ALA A 1 99 ? 4.369 4.910 1.696 1.00 80.19 99 ALA A O 1
ATOM 734 N N . TRP A 1 100 ? 2.300 5.741 1.769 1.00 82.94 100 TRP A N 1
ATOM 735 C CA . TRP A 1 100 ? 2.064 5.385 3.162 1.00 82.94 100 TRP A CA 1
ATOM 736 C C . TRP A 1 100 ? 0.595 5.013 3.350 1.00 82.94 100 TRP A C 1
ATOM 738 O O . TRP A 1 100 ? -0.263 5.383 2.548 1.00 82.94 100 TRP A O 1
ATOM 748 N N . GLY A 1 101 ? 0.316 4.258 4.402 1.00 78.12 101 GLY A N 1
ATOM 749 C CA . GLY A 1 101 ? -1.039 3.880 4.784 1.00 78.12 101 GLY A CA 1
ATOM 750 C C . GLY A 1 101 ? -1.076 3.468 6.243 1.00 78.12 101 GLY A C 1
ATOM 751 O O . GLY A 1 101 ? -0.045 3.099 6.803 1.00 78.12 101 GLY A O 1
ATOM 752 N N . ALA A 1 102 ? -2.245 3.532 6.860 1.00 80.62 102 ALA A N 1
ATOM 753 C CA . ALA A 1 102 ? -2.456 3.018 8.201 1.00 80.62 102 ALA A CA 1
ATOM 754 C C . ALA A 1 102 ? -3.826 2.349 8.265 1.00 80.62 102 ALA A C 1
ATOM 756 O O . ALA A 1 102 ? -4.796 2.868 7.719 1.00 80.62 102 ALA A O 1
ATOM 757 N N . TYR A 1 103 ? -3.881 1.204 8.929 1.00 76.69 103 TYR A N 1
ATOM 758 C CA . TYR A 1 103 ? -5.113 0.515 9.286 1.00 76.69 103 TYR A CA 1
ATOM 759 C C . TYR A 1 103 ? -5.200 0.431 10.810 1.00 76.69 103 TYR A C 1
ATOM 761 O O . TYR A 1 103 ? -4.164 0.309 11.461 1.00 76.69 103 TYR A O 1
ATOM 769 N N . THR A 1 104 ? -6.400 0.526 11.377 1.00 79.38 104 THR A N 1
ATOM 770 C CA . THR A 1 104 ? -6.609 0.514 12.828 1.00 79.38 104 THR A CA 1
ATOM 771 C C . THR A 1 104 ? -7.885 -0.244 13.169 1.00 79.38 104 THR A C 1
ATOM 773 O O . THR A 1 104 ? -8.929 0.034 12.587 1.00 79.38 104 THR A O 1
ATOM 776 N N . GLU A 1 105 ? -7.820 -1.120 14.169 1.00 80.56 105 GLU A N 1
ATOM 777 C CA . GLU A 1 105 ? -8.986 -1.683 14.850 1.00 80.56 105 GLU A CA 1
ATOM 778 C C . GLU A 1 105 ? -8.955 -1.257 16.321 1.00 80.56 105 GLU A C 1
ATOM 780 O O . GLU A 1 105 ? -7.925 -1.377 16.987 1.00 80.56 105 GLU A O 1
ATOM 785 N N . LEU A 1 106 ? -10.077 -0.777 16.854 1.00 82.31 106 LEU A N 1
ATOM 786 C CA . LEU A 1 106 ? -10.219 -0.457 18.271 1.00 82.31 106 LEU A CA 1
ATOM 787 C C . LEU A 1 106 ? -11.442 -1.175 18.834 1.00 82.31 106 LEU A C 1
ATOM 789 O O . LEU A 1 106 ? -12.552 -1.004 18.342 1.00 82.31 106 LEU A O 1
ATOM 793 N N . TYR A 1 107 ? -11.236 -1.918 19.914 1.00 75.44 107 TYR A N 1
ATOM 794 C CA . TYR A 1 107 ? -12.284 -2.569 20.684 1.00 75.44 107 TYR A CA 1
ATOM 795 C C . TYR A 1 107 ? -12.284 -1.985 22.091 1.00 75.44 107 TYR A C 1
ATOM 797 O O . TYR A 1 107 ? -11.255 -1.998 22.769 1.00 75.44 107 TYR A O 1
ATOM 805 N N . ILE A 1 108 ? -13.440 -1.508 22.546 1.00 79.06 108 ILE A N 1
ATOM 806 C CA . ILE A 1 108 ? -13.634 -1.002 23.906 1.00 79.06 108 ILE A CA 1
ATOM 807 C C . ILE A 1 108 ? -14.725 -1.850 24.568 1.00 79.06 108 ILE A C 1
ATOM 809 O O . ILE A 1 108 ? -15.846 -1.918 24.077 1.00 79.06 108 ILE A O 1
ATOM 813 N N . ARG A 1 109 ? -14.389 -2.502 25.682 1.00 75.38 109 ARG A N 1
ATOM 814 C CA . ARG A 1 109 ? -15.257 -3.337 26.526 1.00 75.38 109 ARG A CA 1
ATOM 815 C C . ARG A 1 109 ? -15.196 -2.830 27.973 1.00 75.38 109 ARG A C 1
ATOM 817 O O . ARG A 1 109 ? -14.567 -3.457 28.820 1.00 75.38 109 ARG A O 1
ATOM 824 N N . PRO A 1 110 ? -15.783 -1.661 28.272 1.00 63.31 110 PRO A N 1
ATOM 825 C CA . PRO A 1 110 ? -15.663 -1.028 29.583 1.00 63.31 110 PRO A CA 1
ATOM 826 C C . PRO A 1 110 ? -16.471 -1.753 30.671 1.00 63.31 110 PRO A C 1
ATOM 828 O O . PRO A 1 110 ? -16.106 -1.677 31.839 1.00 63.31 110 PRO A O 1
ATOM 831 N N . THR A 1 111 ? -17.525 -2.484 30.290 1.00 66.31 111 THR A N 1
ATOM 832 C CA . THR A 1 111 ? -18.312 -3.458 31.080 1.00 66.31 111 THR A CA 1
ATOM 833 C C . THR A 1 111 ? -18.953 -4.463 30.100 1.00 66.31 111 THR A C 1
ATOM 835 O O . THR A 1 111 ? -18.959 -4.185 28.902 1.00 66.31 111 THR A O 1
ATOM 838 N N . GLN A 1 112 ? -19.498 -5.609 30.551 1.00 61.03 112 GLN A N 1
ATOM 839 C CA . GLN A 1 112 ? -20.217 -6.560 29.661 1.00 61.03 112 GLN A CA 1
ATOM 840 C C . GLN A 1 112 ? -21.389 -5.914 28.901 1.00 61.03 112 GLN A C 1
ATOM 842 O O . GLN A 1 112 ? -21.821 -6.428 27.873 1.00 61.03 112 GLN A O 1
ATOM 847 N N . ASP A 1 113 ? -21.857 -4.775 29.397 1.00 67.25 113 ASP A N 1
ATOM 848 C CA . ASP A 1 113 ? -23.129 -4.195 29.027 1.00 67.25 113 ASP A CA 1
ATOM 849 C C . ASP A 1 113 ? -22.997 -2.995 28.085 1.00 67.25 113 ASP A C 1
ATOM 851 O O . ASP A 1 113 ? -24.004 -2.537 27.573 1.00 67.25 113 ASP A O 1
ATOM 855 N N . LEU A 1 114 ? -21.803 -2.460 27.814 1.00 70.38 114 LEU A N 1
ATOM 856 C CA . LEU A 1 114 ? -21.656 -1.251 26.991 1.00 70.38 114 LEU A CA 1
ATOM 857 C C . LEU A 1 114 ? -20.746 -1.491 25.785 1.00 70.38 114 LEU A C 1
ATOM 859 O O . LEU A 1 114 ? -19.569 -1.803 25.945 1.00 70.38 114 LEU A O 1
ATOM 863 N N . GLU A 1 115 ? -21.278 -1.259 24.589 1.00 71.81 115 GLU A N 1
ATOM 864 C CA . GLU A 1 115 ? -20.541 -1.251 23.326 1.00 71.81 115 GLU A CA 1
ATOM 865 C C . GLU A 1 115 ? -20.586 0.157 22.723 1.00 71.81 115 GLU A C 1
ATOM 867 O O . GLU A 1 115 ? -21.654 0.758 22.606 1.00 71.81 115 GLU A O 1
ATOM 872 N N . TRP A 1 116 ? -19.429 0.696 22.336 1.00 75.06 116 TRP A N 1
ATOM 873 C CA . TRP A 1 116 ? -19.336 1.932 21.560 1.00 75.06 116 TRP A CA 1
ATOM 874 C C . TRP A 1 116 ? -18.553 1.646 20.282 1.00 75.06 116 TRP A C 1
ATOM 876 O O . TRP A 1 116 ? -17.399 1.224 20.355 1.00 75.06 116 TRP A O 1
ATOM 886 N N . TYR A 1 117 ? -19.175 1.878 19.125 1.00 76.25 117 TYR A N 1
ATOM 887 C CA . TYR A 1 117 ? -18.527 1.778 17.820 1.00 76.25 117 TYR A CA 1
ATOM 888 C C . TYR A 1 117 ? -18.388 3.157 17.172 1.00 76.25 117 TYR A C 1
ATOM 890 O O . TYR A 1 117 ? -19.265 4.017 17.300 1.00 76.25 117 TYR A O 1
ATOM 898 N N . PHE A 1 118 ? -17.303 3.360 16.435 1.00 79.12 118 PHE A N 1
ATOM 899 C CA . PHE A 1 118 ? -17.144 4.470 15.503 1.00 79.12 118 PHE A CA 1
ATOM 900 C C . PHE A 1 118 ? -16.430 3.969 14.252 1.00 79.12 118 PHE A C 1
ATOM 902 O O . PHE A 1 118 ? -15.584 3.077 14.327 1.00 79.12 118 PHE A O 1
ATOM 909 N N . GLU A 1 119 ? -16.783 4.542 13.109 1.00 74.81 119 GLU A N 1
ATOM 910 C CA . GLU A 1 119 ? -16.185 4.226 11.817 1.00 74.81 119 GLU A CA 1
ATOM 911 C C . GLU A 1 119 ? -15.164 5.310 11.433 1.00 74.81 119 GLU A C 1
ATOM 913 O O . GLU A 1 119 ? -15.344 6.502 11.701 1.00 74.81 119 GLU A O 1
ATOM 918 N N . MET A 1 120 ? -14.046 4.890 10.844 1.00 76.69 120 MET A N 1
ATOM 919 C CA . MET A 1 120 ? -12.965 5.779 10.431 1.00 76.69 120 MET A CA 1
ATOM 920 C C . MET A 1 120 ? -12.408 5.324 9.087 1.00 76.69 120 MET A C 1
ATOM 922 O O . MET A 1 120 ? -11.973 4.183 8.940 1.00 76.69 120 MET A O 1
ATOM 926 N N . ASP A 1 121 ? -12.338 6.265 8.156 1.00 69.44 121 ASP A N 1
ATOM 927 C CA . ASP A 1 121 ? -11.744 6.108 6.841 1.00 69.44 121 ASP A CA 1
ATOM 928 C C . ASP A 1 121 ? -10.338 6.712 6.823 1.00 69.44 121 ASP A C 1
ATOM 930 O O . ASP A 1 121 ? -10.142 7.920 6.989 1.00 69.44 121 ASP A O 1
ATOM 934 N N . VAL A 1 122 ? -9.334 5.870 6.587 1.00 68.50 122 VAL A N 1
ATOM 935 C CA . VAL A 1 122 ? -7.935 6.295 6.450 1.00 68.50 122 VAL A CA 1
ATOM 936 C C . VAL A 1 122 ? -7.518 6.139 5.001 1.00 68.50 122 VAL A C 1
ATOM 938 O O . VAL A 1 122 ? -7.584 5.044 4.447 1.00 68.50 122 VAL A O 1
ATOM 941 N N . ASN A 1 123 ? -7.060 7.233 4.387 1.00 63.78 123 ASN A N 1
ATOM 942 C CA . ASN A 1 123 ? -6.625 7.242 2.987 1.00 63.78 123 ASN A CA 1
ATOM 943 C C . ASN A 1 123 ? -7.691 6.686 2.011 1.00 63.78 123 ASN A C 1
ATOM 945 O O . ASN A 1 123 ? -7.378 6.011 1.029 1.00 63.78 123 ASN A O 1
ATOM 949 N N . ASN A 1 124 ? -8.971 6.951 2.291 1.00 58.81 124 ASN A N 1
ATOM 950 C CA . ASN A 1 124 ? -10.054 6.595 1.386 1.00 58.81 124 ASN A CA 1
ATOM 951 C C . ASN A 1 124 ? -10.123 7.629 0.248 1.00 58.81 124 ASN A C 1
ATOM 953 O O . ASN A 1 124 ? -10.541 8.772 0.443 1.00 58.81 124 ASN A O 1
ATOM 957 N N . GLY A 1 125 ? -9.723 7.226 -0.961 1.00 55.16 125 GLY A N 1
ATOM 958 C CA . GLY A 1 125 ? -9.785 8.063 -2.167 1.00 55.16 125 GLY A CA 1
ATOM 959 C C . GLY A 1 125 ? -11.207 8.443 -2.611 1.00 55.16 125 GLY A C 1
ATOM 960 O O . GLY A 1 125 ? -11.353 9.198 -3.569 1.00 55.16 125 GLY A O 1
ATOM 961 N N . GLY A 1 126 ? -12.243 7.922 -1.940 1.00 55.12 126 GLY A N 1
ATOM 962 C CA . GLY A 1 126 ? -13.655 8.185 -2.220 1.00 55.12 126 GLY A CA 1
ATOM 963 C C . GLY A 1 126 ? -14.333 9.247 -1.344 1.00 55.12 126 GLY A C 1
ATOM 964 O O . GLY A 1 126 ? -15.528 9.484 -1.535 1.00 55.12 126 GLY A O 1
ATOM 965 N N . THR A 1 127 ? -13.646 9.880 -0.383 1.00 54.31 127 THR A N 1
ATOM 966 C CA . THR A 1 127 ? -14.318 10.823 0.531 1.00 54.31 127 THR A CA 1
ATOM 967 C C . THR A 1 127 ? -14.731 12.131 -0.159 1.00 54.31 127 THR A C 1
ATOM 969 O O . THR A 1 127 ? -14.018 12.709 -0.978 1.00 54.31 127 THR A O 1
ATOM 972 N N . LYS A 1 128 ? -15.920 12.627 0.214 1.00 52.91 128 LYS A N 1
ATOM 973 C CA . LYS A 1 128 ? -16.579 13.837 -0.323 1.00 52.91 128 LYS A CA 1
ATOM 974 C C . LYS A 1 128 ? -15.931 15.164 0.108 1.00 52.91 128 LYS A C 1
ATOM 976 O O . LYS A 1 128 ? -16.409 16.224 -0.284 1.00 52.91 128 LYS A O 1
ATOM 981 N N . GLN A 1 129 ? -14.871 15.126 0.914 1.00 59.34 129 GLN A N 1
ATOM 982 C CA . GLN A 1 129 ? -14.098 16.298 1.333 1.00 59.34 129 GLN A CA 1
ATOM 983 C C . GLN A 1 129 ? -12.751 16.307 0.608 1.00 59.34 129 GLN A C 1
ATOM 985 O O . GLN A 1 129 ? -11.698 16.022 1.176 1.00 59.34 129 GLN A O 1
ATOM 990 N N . GLY A 1 130 ? -12.818 16.591 -0.690 1.00 64.56 130 GLY A N 1
ATOM 991 C CA . GLY A 1 130 ? -11.637 16.783 -1.516 1.00 64.56 130 GLY A CA 1
ATOM 992 C C . GLY A 1 130 ? -11.115 18.206 -1.466 1.00 64.56 130 GLY A C 1
ATOM 993 O O . GLY A 1 130 ? -11.855 19.143 -1.172 1.00 64.56 130 GLY A O 1
ATOM 994 N N . TYR A 1 131 ? -9.848 18.365 -1.821 1.00 68.88 131 TYR A N 1
ATOM 995 C CA . TYR A 1 131 ? -9.352 19.652 -2.282 1.00 68.88 131 TYR A CA 1
ATOM 996 C C . TYR A 1 131 ? -9.697 19.789 -3.760 1.00 68.88 131 TYR A C 1
ATOM 998 O O . TYR A 1 131 ? -9.604 18.824 -4.529 1.00 68.88 131 TYR A O 1
ATOM 1006 N N . THR A 1 132 ? -10.126 20.985 -4.138 1.00 74.88 132 THR A N 1
ATOM 1007 C CA . THR A 1 132 ? -10.326 21.350 -5.530 1.00 74.88 132 THR A CA 1
ATOM 1008 C C . THR A 1 132 ? -9.110 22.097 -6.068 1.00 74.88 132 THR A C 1
ATOM 1010 O O . THR A 1 132 ? -8.353 22.710 -5.310 1.00 74.88 132 THR A O 1
ATOM 1013 N N . ASP A 1 133 ? -8.874 22.012 -7.377 1.00 79.62 133 ASP A N 1
ATOM 1014 C CA . ASP A 1 133 ? -7.941 22.929 -8.033 1.00 79.62 133 ASP A CA 1
ATOM 1015 C C . ASP A 1 133 ? -8.508 24.366 -8.049 1.00 79.62 133 ASP A C 1
ATOM 1017 O O . ASP A 1 133 ? -9.613 24.634 -7.577 1.00 79.62 133 ASP A O 1
ATOM 1021 N N . ALA A 1 134 ? -7.769 25.316 -8.626 1.00 83.69 134 ALA A N 1
ATOM 1022 C CA . ALA A 1 134 ? -8.223 26.706 -8.750 1.00 83.69 134 ALA A CA 1
ATOM 1023 C C . ALA A 1 134 ? -9.510 26.890 -9.594 1.00 83.69 134 ALA A C 1
ATOM 1025 O O . ALA A 1 134 ? -10.017 28.006 -9.675 1.00 83.69 134 ALA A O 1
ATOM 1026 N N . ASN A 1 135 ? -10.016 25.827 -10.230 1.00 88.88 135 ASN A N 1
ATOM 1027 C CA . ASN A 1 135 ? -11.207 25.810 -11.076 1.00 88.88 135 ASN A CA 1
ATOM 1028 C C . ASN A 1 135 ? -12.330 24.927 -10.495 1.00 88.88 135 ASN A C 1
ATOM 1030 O O . ASN A 1 135 ? -13.227 24.529 -11.236 1.00 88.88 135 ASN A O 1
ATOM 1034 N N . ASP A 1 136 ? -12.283 24.603 -9.200 1.00 82.62 136 ASP A N 1
ATOM 1035 C CA . ASP A 1 136 ? -13.264 23.758 -8.505 1.00 82.62 136 ASP A CA 1
ATOM 1036 C C . ASP A 1 136 ? -13.347 22.287 -8.977 1.00 82.62 136 ASP A C 1
ATOM 1038 O O . ASP A 1 136 ? -14.300 21.573 -8.656 1.00 82.62 136 ASP A O 1
ATOM 1042 N N . ASN A 1 137 ? -12.329 21.766 -9.673 1.00 82.81 137 ASN A N 1
ATOM 1043 C CA . ASN A 1 137 ? -12.279 20.342 -10.024 1.00 82.81 137 ASN A CA 1
ATOM 1044 C C . ASN A 1 137 ? -11.779 19.503 -8.844 1.00 82.81 137 ASN A C 1
ATOM 1046 O O . ASN A 1 137 ? -10.735 19.809 -8.271 1.00 82.81 137 ASN A O 1
ATOM 1050 N N . PHE A 1 138 ? -12.466 18.403 -8.519 1.00 74.75 138 PHE A N 1
ATOM 1051 C CA . PHE A 1 138 ? -12.018 17.459 -7.489 1.00 74.75 138 PHE A CA 1
ATOM 1052 C C . PHE A 1 138 ? -10.700 16.791 -7.908 1.00 74.75 138 PHE A C 1
ATOM 1054 O O . PHE A 1 138 ? -10.668 16.033 -8.878 1.00 74.75 138 PHE A O 1
ATOM 1061 N N . ILE A 1 139 ? -9.622 17.055 -7.166 1.00 72.00 139 ILE A N 1
ATOM 1062 C CA . ILE A 1 139 ? -8.278 16.515 -7.447 1.00 72.00 139 ILE A CA 1
ATOM 1063 C C . ILE A 1 139 ? -7.800 15.500 -6.400 1.00 72.00 139 ILE A C 1
ATOM 1065 O O . ILE A 1 139 ? -6.719 14.932 -6.539 1.00 72.00 139 ILE A O 1
ATOM 1069 N N . GLY A 1 140 ? -8.619 15.223 -5.382 1.00 67.75 140 GLY A N 1
ATOM 1070 C CA . GLY A 1 140 ? -8.389 14.175 -4.387 1.00 67.75 140 GLY A CA 1
ATOM 1071 C C . GLY A 1 140 ? -8.772 14.603 -2.971 1.00 67.75 140 GLY A C 1
ATOM 1072 O O . GLY A 1 140 ? -9.026 15.777 -2.711 1.00 67.75 140 GLY A O 1
ATOM 1073 N N . SER A 1 141 ? -8.790 13.649 -2.040 1.00 67.94 141 SER A N 1
ATOM 1074 C CA . SER A 1 141 ? -8.908 13.915 -0.602 1.00 67.94 141 SER A CA 1
ATOM 1075 C C . SER A 1 141 ? -7.530 14.195 -0.010 1.00 67.94 141 SER A C 1
ATOM 1077 O O . SER A 1 141 ? -6.616 13.387 -0.150 1.00 67.94 141 SER A O 1
ATOM 1079 N N . GLY A 1 142 ? -7.372 15.335 0.662 1.00 60.66 142 GLY A N 1
ATOM 1080 C CA . GLY A 1 142 ? -6.191 15.606 1.489 1.00 60.66 142 GLY A CA 1
ATOM 1081 C C . GLY A 1 142 ? -6.493 15.474 2.980 1.00 60.66 142 GLY A C 1
ATOM 1082 O O . GLY A 1 142 ? -5.710 15.948 3.797 1.00 60.66 142 GLY A O 1
ATOM 1083 N N . ILE A 1 143 ? -7.631 14.867 3.334 1.00 62.44 143 ILE A N 1
ATOM 1084 C CA . ILE A 1 143 ? -7.949 14.497 4.709 1.00 62.44 143 ILE A CA 1
ATOM 1085 C C . ILE A 1 143 ? -7.352 13.102 4.946 1.00 62.44 143 ILE A C 1
ATOM 1087 O O . ILE A 1 143 ? -7.881 12.120 4.425 1.00 62.44 143 ILE A O 1
ATOM 1091 N N . PRO A 1 144 ? -6.242 12.990 5.699 1.00 63.59 144 PRO A N 1
ATOM 1092 C CA . PRO A 1 144 ? -5.570 11.710 5.916 1.00 63.59 144 PRO A CA 1
ATOM 1093 C C . PRO A 1 144 ? -6.402 10.739 6.766 1.00 63.59 144 PRO A C 1
ATOM 1095 O O . PRO A 1 144 ? -6.237 9.528 6.634 1.00 63.59 144 PRO A O 1
ATOM 1098 N N . VAL A 1 145 ? -7.282 11.271 7.620 1.00 68.31 145 VAL A N 1
ATOM 1099 C CA . VAL A 1 145 ? -8.176 10.523 8.510 1.00 68.31 145 VAL A CA 1
ATOM 1100 C C . VAL A 1 145 ? -9.536 11.213 8.542 1.00 68.31 145 VAL A C 1
ATOM 1102 O O . VAL A 1 145 ? -9.626 12.367 8.962 1.00 68.31 145 VAL A O 1
ATOM 1105 N N . TYR A 1 146 ? -10.580 10.512 8.107 1.00 72.25 146 TYR A N 1
ATOM 1106 C CA . TYR A 1 146 ? -11.969 10.954 8.179 1.00 72.25 146 TYR A CA 1
ATOM 1107 C C . TYR A 1 146 ? -12.721 10.091 9.194 1.00 72.25 146 T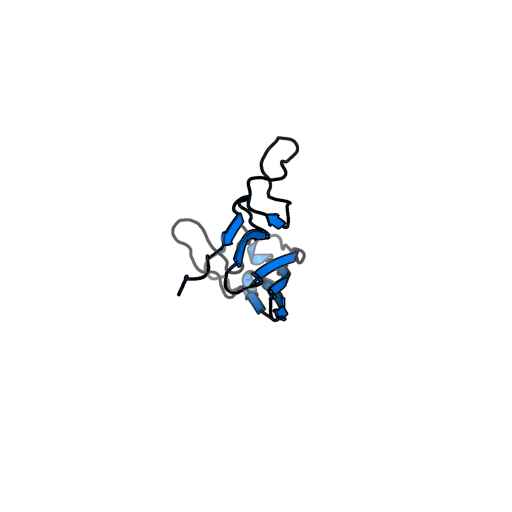YR A C 1
ATOM 1109 O O . TYR A 1 146 ? -12.675 8.868 9.120 1.00 72.25 146 TYR A O 1
ATOM 1117 N N . PHE A 1 147 ? -13.395 10.720 10.155 1.00 73.50 147 PHE A N 1
ATOM 1118 C CA . PHE A 1 147 ? -14.308 10.015 11.052 1.00 73.50 147 PHE A CA 1
ATOM 1119 C C . PHE A 1 147 ? -15.698 10.056 10.440 1.00 73.50 147 PHE A C 1
ATOM 1121 O O . PHE A 1 147 ? -16.232 11.140 10.185 1.00 73.50 147 PHE A O 1
ATOM 1128 N N . GLU A 1 148 ? -16.269 8.882 10.211 1.00 73.19 148 GLU A N 1
ATOM 1129 C CA . GLU A 1 148 ? -17.634 8.780 9.729 1.00 73.19 148 GLU A CA 1
ATOM 1130 C C . GLU A 1 148 ? -18.599 9.305 10.792 1.00 73.19 148 GLU A C 1
ATOM 1132 O O . GLU A 1 148 ? -18.395 9.175 12.002 1.00 73.19 148 GLU A O 1
ATOM 1137 N N . THR A 1 149 ? -19.694 9.906 10.332 1.00 72.75 149 THR A N 1
ATOM 1138 C CA . THR A 1 149 ? -20.757 10.353 11.247 1.00 72.75 149 THR A CA 1
ATOM 1139 C C . THR A 1 149 ? -21.548 9.183 11.841 1.00 72.75 149 THR A C 1
ATOM 1141 O O . THR A 1 149 ? -22.297 9.376 12.799 1.00 72.75 149 THR A O 1
ATOM 1144 N N . THR A 1 150 ? -21.379 7.969 11.305 1.00 79.12 150 THR A N 1
ATOM 1145 C CA . THR A 1 150 ? -21.970 6.739 11.832 1.00 79.12 150 THR A CA 1
ATOM 1146 C C . THR A 1 150 ? -21.161 6.234 13.028 1.00 79.12 150 THR A C 1
ATOM 1148 O O . THR A 1 150 ? -20.150 5.545 12.930 1.00 79.12 150 THR A O 1
ATOM 1151 N N . THR A 1 151 ? -21.636 6.594 14.214 1.00 82.25 151 THR A N 1
ATOM 1152 C CA . THR A 1 151 ? -21.171 6.074 15.502 1.00 82.25 151 THR A CA 1
ATOM 1153 C C . THR A 1 151 ? -22.389 5.739 16.349 1.00 82.25 151 THR A C 1
ATOM 1155 O O . THR A 1 151 ? -23.455 6.337 16.177 1.00 82.25 151 THR A O 1
ATOM 1158 N N . GLY A 1 152 ? -22.260 4.788 17.266 1.00 80.56 152 GLY A N 1
ATOM 1159 C CA . GLY A 1 152 ? -23.369 4.418 18.130 1.00 80.56 152 GLY A CA 1
ATOM 1160 C C . GLY A 1 152 ? -22.919 3.799 19.438 1.00 80.56 152 GLY A C 1
ATOM 1161 O O . GLY A 1 152 ? -21.866 3.171 19.530 1.00 80.56 152 GLY A O 1
ATOM 1162 N N . ILE A 1 153 ? -23.748 4.014 20.454 1.00 82.12 153 ILE A N 1
ATOM 1163 C CA . ILE A 1 153 ? -23.582 3.465 21.794 1.00 82.12 153 ILE A CA 1
ATOM 1164 C C . ILE A 1 153 ? -24.735 2.493 22.021 1.00 82.12 153 ILE A C 1
ATOM 1166 O O . ILE A 1 153 ? -25.900 2.892 21.975 1.00 82.12 153 ILE A O 1
ATOM 1170 N N . THR A 1 154 ? -24.402 1.239 22.297 1.00 81.31 154 THR A N 1
ATOM 1171 C CA . THR A 1 154 ? -25.358 0.210 22.699 1.00 81.31 154 THR A CA 1
ATOM 1172 C C . THR A 1 154 ? -25.138 -0.110 24.166 1.00 81.31 154 THR A C 1
ATOM 1174 O O . THR A 1 154 ? -24.038 -0.484 24.569 1.00 81.31 154 THR A O 1
ATOM 1177 N N . TRP A 1 155 ? -26.197 0.029 24.964 1.00 79.38 155 TRP A N 1
ATOM 1178 C CA . TRP A 1 155 ? -26.217 -0.403 26.357 1.00 79.38 155 TRP A CA 1
ATOM 1179 C C .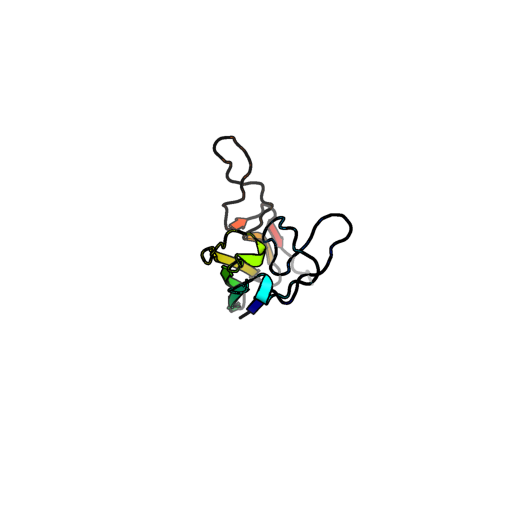 TRP A 1 155 ? -27.162 -1.599 26.506 1.00 79.38 155 TRP A C 1
ATOM 1181 O O . TRP A 1 155 ? -28.369 -1.483 26.290 1.00 79.38 155 TRP A O 1
ATOM 1191 N N . TYR A 1 156 ? -26.608 -2.752 26.854 1.00 70.62 156 TYR A N 1
ATOM 1192 C CA . TYR A 1 156 ? -27.331 -3.963 27.201 1.00 70.62 156 TYR A CA 1
ATOM 1193 C C . TYR A 1 156 ? -27.772 -3.881 28.665 1.00 70.62 156 TYR A C 1
ATOM 1195 O O . TYR A 1 156 ? -26.978 -3.627 29.564 1.00 70.62 156 TYR A O 1
ATOM 1203 N N . LEU A 1 157 ? -29.068 -4.057 28.916 1.00 72.75 157 LEU A N 1
ATOM 1204 C CA . LEU A 1 157 ? -29.585 -4.080 30.281 1.00 72.75 157 LEU A CA 1
ATOM 1205 C C . LEU A 1 157 ? -29.285 -5.444 30.921 1.00 72.75 157 LEU A C 1
ATOM 1207 O O . LEU A 1 157 ? -29.482 -6.467 30.258 1.00 72.75 157 LEU A O 1
ATOM 1211 N N . PRO A 1 158 ? -28.892 -5.487 32.206 1.00 72.69 158 PRO A N 1
ATOM 1212 C CA . PRO A 1 158 ? -28.771 -6.740 32.937 1.00 72.69 158 PRO A CA 1
ATOM 1213 C C . PRO A 1 158 ? -30.087 -7.522 32.877 1.00 72.69 158 PRO A C 1
ATOM 1215 O O . PRO A 1 158 ? -31.161 -6.957 33.104 1.00 72.69 158 PRO A O 1
ATOM 1218 N N . ALA A 1 159 ? -30.020 -8.825 32.597 1.00 69.06 159 ALA A N 1
ATOM 1219 C CA . ALA A 1 159 ? -31.186 -9.687 32.737 1.00 69.06 159 ALA A CA 1
ATOM 1220 C C . ALA A 1 159 ? -31.590 -9.718 34.219 1.00 69.06 159 ALA A C 1
ATOM 1222 O O . ALA A 1 159 ? -30.804 -10.125 35.077 1.00 69.06 159 ALA A O 1
ATOM 1223 N N . PHE A 1 160 ? -32.800 -9.255 34.530 1.00 63.97 160 PHE A N 1
ATOM 1224 C CA . PHE A 1 160 ? -33.355 -9.408 35.869 1.00 63.97 160 PHE A CA 1
ATOM 1225 C C . PHE A 1 160 ? -33.650 -10.899 36.091 1.00 63.97 160 PHE A C 1
ATOM 1227 O O . PHE A 1 160 ? -34.521 -11.454 35.421 1.00 63.97 160 PHE A O 1
ATOM 1234 N N . ASN A 1 161 ? -32.874 -11.531 36.978 1.00 56.66 161 ASN A N 1
ATOM 1235 C CA . ASN A 1 161 ? -33.110 -12.892 37.473 1.00 56.66 161 ASN A CA 1
ATOM 1236 C C . ASN A 1 161 ? -34.326 -12.944 38.401 1.00 56.66 161 ASN A C 1
ATOM 1238 O O . ASN A 1 161 ? -34.456 -12.020 39.239 1.00 56.66 161 ASN A O 1
#

InterPro domains:
  IPR008838 Variable surface protein, Brachyspira [PF05540] (37-156)

Secondary structure (DSSP, 8-state):
-EEEEEE-------SSS-PPPSSS--TT--PPTT--HHHHEEE--EEEEEEEE--EEEE-SSEEEEEEEEEEEEEEE--EE-HHHHSS---PPPEEEEEEEEEEEEEE-SSTTEEEEEEEEES-TT-S-EEE-TTS-EEEE--SEEEEEEEEEEEPPPP--